Protein AF-A0A815IU18-F1 (afdb_monomer)

Solvent-accessible surface area (backbone atoms only — not comparable to full-atom values): 7932 Å² total; per-residue (Å²): 130,84,65,68,86,83,48,56,74,67,57,51,45,53,51,51,51,49,34,48,57,52,22,74,76,81,29,46,67,43,11,43,51,42,23,62,72,43,39,53,62,42,74,71,50,82,95,52,89,66,35,65,57,43,36,52,48,29,52,50,19,42,50,50,25,51,53,47,52,50,52,52,51,51,50,51,52,51,44,68,71,44,34,79,76,48,49,73,61,30,57,73,71,39,90,77,73,76,85,49,70,66,59,53,52,52,52,46,51,57,51,43,70,66,24,30,51,97,73,78,25,48,64,67,57,37,50,52,53,50,52,51,50,52,51,57,61,62,71,69,111

Structure (mmCIF, N/CA/C/O backbone):
data_AF-A0A815IU18-F1
#
_entry.id   AF-A0A815IU18-F1
#
loop_
_atom_site.group_PDB
_atom_site.id
_atom_site.type_symbol
_atom_site.label_atom_id
_atom_site.label_alt_id
_atom_site.label_comp_id
_atom_site.label_asym_id
_atom_site.label_entity_id
_atom_site.label_seq_id
_atom_site.pdbx_PDB_ins_code
_atom_site.Cartn_x
_atom_site.Cartn_y
_atom_site.Cartn_z
_atom_site.occupancy
_atom_site.B_iso_or_equiv
_atom_site.auth_seq_id
_atom_site.auth_comp_id
_atom_site.auth_asym_id
_atom_site.auth_atom_id
_atom_site.pdbx_PDB_model_num
ATOM 1 N N . MET A 1 1 ? 0.622 14.772 16.762 1.00 52.91 1 MET A N 1
ATOM 2 C CA . MET A 1 1 ? -0.658 14.025 16.793 1.00 52.91 1 MET A CA 1
ATOM 3 C C . MET A 1 1 ? -1.408 14.422 18.050 1.00 52.91 1 MET A C 1
ATOM 5 O O . MET A 1 1 ? -0.794 14.463 19.107 1.00 52.91 1 MET A O 1
ATOM 9 N N . VAL A 1 2 ? -2.689 14.774 17.939 1.00 65.19 2 VAL A N 1
ATOM 10 C CA . VAL A 1 2 ? -3.521 15.151 19.094 1.00 65.19 2 VAL A CA 1
ATOM 11 C C . VAL A 1 2 ? -3.590 13.973 20.071 1.00 65.19 2 VAL A C 1
ATOM 13 O O . V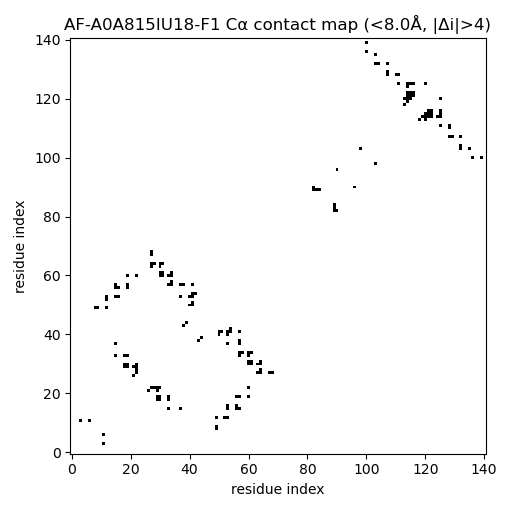AL A 1 2 ? -3.833 12.846 19.647 1.00 65.19 2 VAL A O 1
ATOM 16 N N . SER A 1 3 ? -3.359 14.208 21.365 1.00 75.56 3 SER A N 1
ATOM 17 C CA . SER A 1 3 ? -3.478 13.139 22.362 1.00 75.56 3 SER A CA 1
ATOM 18 C C . SER A 1 3 ? -4.949 12.757 22.532 1.00 75.56 3 SER A C 1
ATOM 20 O O . SER A 1 3 ? -5.769 13.598 22.906 1.00 75.56 3 SER A O 1
ATOM 22 N N . LEU A 1 4 ? -5.282 11.490 22.255 1.00 75.69 4 LEU A N 1
ATOM 23 C CA . LEU A 1 4 ? -6.626 10.947 22.474 1.00 75.69 4 LEU A CA 1
ATOM 24 C C . LEU A 1 4 ? -7.019 11.026 23.952 1.00 75.69 4 LEU A C 1
ATOM 26 O O . LEU A 1 4 ? -8.194 11.212 24.254 1.00 75.69 4 LEU A O 1
ATOM 30 N N . GLU A 1 5 ? -6.048 10.962 24.863 1.00 75.19 5 GLU A N 1
ATOM 31 C CA . GLU A 1 5 ? -6.260 10.992 26.314 1.00 75.19 5 GLU A CA 1
ATOM 32 C C . GLU A 1 5 ? -6.926 12.293 26.774 1.00 75.19 5 GLU A C 1
ATOM 34 O O . GLU A 1 5 ? -7.753 12.265 27.678 1.00 75.19 5 GLU A O 1
ATOM 39 N N . LYS A 1 6 ? -6.664 13.409 26.080 1.00 83.12 6 LYS A N 1
ATOM 40 C CA . LYS A 1 6 ? -7.251 14.724 26.390 1.00 83.12 6 LYS A CA 1
ATOM 41 C C . LYS A 1 6 ? -8.686 14.906 25.877 1.00 83.12 6 LYS A C 1
ATOM 43 O O . LYS A 1 6 ? -9.290 15.937 26.146 1.00 83.12 6 LYS A O 1
ATOM 48 N N . LYS A 1 7 ? -9.215 13.956 25.099 1.00 84.44 7 LYS A N 1
ATOM 49 C CA . LYS A 1 7 ? -10.547 14.043 24.477 1.00 84.44 7 LYS A CA 1
ATOM 50 C C . LYS A 1 7 ? -11.609 13.295 25.268 1.00 84.44 7 LYS A C 1
ATOM 52 O O . LYS A 1 7 ? -11.308 12.260 25.862 1.00 84.44 7 LYS A O 1
ATOM 57 N N . THR A 1 8 ? -12.851 13.769 25.204 1.00 87.75 8 THR A N 1
ATOM 58 C CA . THR A 1 8 ? -14.000 13.062 25.786 1.00 87.75 8 THR A CA 1
ATOM 59 C C . THR A 1 8 ? -14.254 11.730 25.054 1.00 87.75 8 THR A C 1
ATOM 61 O O . THR A 1 8 ? -13.887 11.588 23.879 1.00 87.75 8 THR A O 1
ATOM 64 N N . PRO A 1 9 ? -14.863 10.723 25.711 1.00 86.88 9 PRO A N 1
ATOM 65 C CA . PRO A 1 9 ? -15.198 9.443 25.076 1.00 86.88 9 PRO A CA 1
ATOM 66 C C . PRO A 1 9 ? -16.032 9.588 23.791 1.00 86.88 9 PRO A C 1
ATOM 68 O O . PRO A 1 9 ? -15.744 8.930 22.789 1.00 86.88 9 PRO A O 1
ATOM 71 N N . GLU A 1 10 ? -16.992 10.515 23.777 1.00 88.69 10 GLU A N 1
ATOM 72 C CA . GLU A 1 10 ? -17.836 10.812 22.613 1.00 88.69 10 GLU A CA 1
ATOM 73 C C . GLU A 1 10 ? -17.042 11.402 21.437 1.00 88.69 10 GLU A C 1
ATOM 75 O O . GLU A 1 10 ? -17.211 10.991 20.285 1.00 88.69 10 GLU A O 1
ATOM 80 N N . GLU A 1 11 ? -16.117 12.331 21.707 1.00 90.50 11 GLU A N 1
ATOM 81 C CA . GLU A 1 11 ? -15.246 12.888 20.670 1.00 90.50 11 GLU A CA 1
ATOM 82 C C . GLU A 1 11 ? -14.368 11.810 20.032 1.00 90.50 11 GLU A C 1
ATOM 84 O O . GLU A 1 11 ? -14.187 11.795 18.812 1.00 90.50 11 GLU A O 1
ATOM 89 N N . ARG A 1 12 ? -13.834 10.886 20.841 1.00 89.44 12 ARG A N 1
ATOM 90 C CA . ARG A 1 12 ? -13.027 9.756 20.353 1.00 89.44 12 ARG A CA 1
ATOM 91 C C . ARG A 1 12 ? -13.839 8.874 19.407 1.00 89.44 12 ARG A C 1
ATOM 93 O O . ARG A 1 12 ? -13.339 8.519 18.339 1.00 89.44 12 ARG A O 1
ATOM 100 N N . LEU A 1 13 ? -15.088 8.567 19.759 1.00 91.38 13 LEU A N 1
ATOM 101 C CA . LEU A 1 13 ? -16.001 7.802 18.910 1.00 91.38 13 LEU A CA 1
ATOM 102 C C . LEU A 1 13 ? -16.276 8.522 17.583 1.00 91.38 13 LEU A C 1
ATOM 104 O O . LEU A 1 13 ? -16.175 7.909 16.519 1.00 91.38 13 LEU A O 1
ATOM 108 N N . ASN A 1 14 ? -16.565 9.824 17.628 1.00 93.62 14 ASN A N 1
ATOM 109 C CA . ASN A 1 14 ? -16.812 10.624 16.429 1.00 93.62 14 ASN A CA 1
ATOM 110 C C . ASN A 1 14 ? -15.590 10.681 15.504 1.00 93.62 14 ASN A C 1
ATOM 112 O O . ASN A 1 14 ? -15.734 10.556 14.287 1.00 93.62 14 ASN A O 1
ATOM 116 N N . ILE A 1 15 ? -14.384 10.822 16.058 1.00 92.88 15 ILE A N 1
ATOM 117 C CA . ILE A 1 15 ? -13.141 10.781 15.278 1.00 92.88 15 ILE A CA 1
ATOM 118 C C . ILE A 1 15 ? -12.954 9.392 14.657 1.00 92.88 15 ILE A C 1
ATOM 120 O O . ILE A 1 15 ? -12.750 9.297 13.449 1.00 92.88 15 ILE A O 1
ATOM 124 N N . CYS A 1 16 ? -13.105 8.317 15.435 1.00 93.50 16 CYS A N 1
ATOM 125 C CA . CYS A 1 16 ? -12.978 6.949 14.928 1.00 93.50 16 CYS A CA 1
ATOM 126 C C . CYS A 1 16 ? -13.977 6.662 13.791 1.00 93.50 16 CYS A C 1
ATOM 128 O O . CYS A 1 16 ? -13.607 6.105 12.755 1.00 93.50 16 CYS A O 1
ATOM 130 N N . ARG A 1 17 ? -15.229 7.119 13.928 1.00 94.44 17 ARG A N 1
ATOM 131 C CA . ARG A 1 17 ? -16.258 7.011 12.884 1.00 94.44 17 ARG A CA 1
ATOM 132 C C . ARG A 1 17 ? -15.888 7.801 11.628 1.00 94.44 17 ARG A C 1
ATOM 134 O O . ARG A 1 17 ? -16.061 7.278 10.532 1.00 94.44 17 ARG A O 1
ATOM 141 N N . LYS A 1 18 ? -15.375 9.030 11.758 1.00 94.69 18 LYS A N 1
ATOM 142 C CA . LYS A 1 18 ? -14.939 9.847 10.608 1.00 94.69 18 LYS A CA 1
ATOM 143 C C . LYS A 1 18 ? -13.795 9.186 9.846 1.00 94.69 18 LYS A C 1
ATOM 145 O O . LYS A 1 18 ? -13.838 9.138 8.624 1.00 94.69 18 LYS A O 1
ATOM 150 N N . TYR A 1 19 ? -12.812 8.634 10.553 1.00 93.88 19 TYR A N 1
ATOM 151 C CA . TYR A 1 19 ? -11.689 7.927 9.932 1.00 93.88 19 TYR A CA 1
ATOM 152 C C . TYR A 1 19 ? -12.148 6.626 9.265 1.00 93.88 19 TYR A C 1
ATOM 154 O O . TYR A 1 19 ? -11.722 6.310 8.156 1.00 93.88 19 TYR A O 1
ATOM 162 N N . TYR A 1 20 ? -13.063 5.895 9.907 1.00 95.06 20 TYR A N 1
ATOM 163 C CA . TYR A 1 20 ? -13.694 4.724 9.306 1.00 95.06 20 TYR A CA 1
ATOM 164 C C . TYR A 1 20 ? -14.464 5.079 8.029 1.00 95.06 20 TYR A C 1
ATOM 166 O O . TYR A 1 20 ? -14.292 4.415 7.012 1.00 95.06 20 TYR A O 1
ATOM 174 N N . LEU A 1 21 ? -15.280 6.134 8.047 1.00 94.56 21 LEU A N 1
ATOM 175 C CA . LEU A 1 21 ? -16.042 6.546 6.871 1.00 94.56 21 LEU A CA 1
ATOM 176 C C . LEU A 1 21 ? -15.125 7.073 5.758 1.00 94.56 21 LEU A C 1
ATOM 178 O O . LEU A 1 21 ? -15.305 6.721 4.598 1.00 94.56 21 LEU A O 1
ATOM 182 N N . GLY A 1 22 ? -14.101 7.853 6.114 1.00 94.06 22 GLY A N 1
ATOM 183 C CA . GLY A 1 22 ? -13.133 8.391 5.161 1.00 94.06 22 GLY A CA 1
ATOM 184 C C . GLY A 1 22 ? -12.356 7.310 4.408 1.00 94.06 22 GLY A C 1
ATOM 185 O O . GLY A 1 22 ? -11.988 7.519 3.257 1.00 94.06 22 GLY A O 1
ATOM 186 N N . GLY A 1 23 ? -12.151 6.131 5.005 1.00 92.44 23 GLY A N 1
ATOM 187 C CA . GLY A 1 23 ? -11.458 5.032 4.328 1.00 92.44 23 GLY A CA 1
ATOM 188 C C . GLY A 1 23 ? -12.196 4.501 3.092 1.00 92.44 23 GLY A C 1
ATOM 189 O O . GLY A 1 23 ? -11.547 4.007 2.172 1.00 92.44 23 GLY A O 1
ATOM 190 N N . PHE A 1 24 ? -13.521 4.685 3.004 1.00 94.38 24 PHE A N 1
ATOM 191 C CA . PHE A 1 24 ? -14.299 4.318 1.813 1.00 94.38 24 PHE A CA 1
ATOM 192 C C . PHE A 1 24 ? -14.013 5.202 0.593 1.00 94.38 24 PHE A C 1
ATOM 194 O O . PHE A 1 24 ? -14.339 4.802 -0.520 1.00 94.38 24 PHE A O 1
ATOM 201 N N . ALA A 1 25 ? -13.343 6.345 0.756 1.00 95.25 25 ALA A N 1
ATOM 202 C CA . ALA A 1 25 ? -12.854 7.164 -0.353 1.00 95.25 25 ALA A CA 1
ATOM 203 C C . ALA A 1 25 ? -11.551 6.602 -0.969 1.00 95.25 25 ALA A C 1
ATOM 205 O O . ALA A 1 25 ? -10.672 7.365 -1.356 1.00 95.25 25 ALA A O 1
ATOM 206 N N . PHE A 1 26 ? -11.411 5.270 -1.027 1.00 92.25 26 PHE A N 1
ATOM 207 C CA . PHE A 1 26 ? -10.217 4.555 -1.505 1.00 92.25 26 PHE A CA 1
ATOM 208 C C . PHE A 1 26 ? -8.938 4.848 -0.704 1.00 92.25 26 PHE A C 1
ATOM 210 O O . PHE A 1 26 ? -7.834 4.866 -1.246 1.00 92.25 26 PHE A O 1
ATOM 217 N N . LEU A 1 27 ? -9.072 5.048 0.611 1.00 93.88 27 LEU A N 1
ATOM 218 C CA . LEU A 1 27 ? -7.964 5.388 1.508 1.00 93.88 27 LEU A CA 1
ATOM 219 C C . LEU A 1 27 ? -7.714 4.261 2.526 1.00 93.88 27 LEU A C 1
ATOM 221 O O . LEU A 1 27 ? -7.977 4.438 3.720 1.00 93.88 27 LEU A O 1
ATOM 225 N N . PRO A 1 28 ? -7.162 3.102 2.112 1.00 93.19 28 PRO A N 1
ATOM 226 C CA . PRO A 1 28 ? -6.903 1.989 3.030 1.00 93.19 28 PRO A CA 1
ATOM 227 C C . PRO A 1 28 ? -5.879 2.347 4.116 1.00 93.19 28 PRO A C 1
ATOM 229 O O . PRO A 1 28 ? -5.962 1.844 5.236 1.00 93.19 28 PRO A O 1
ATOM 232 N N . LEU A 1 29 ? -4.963 3.283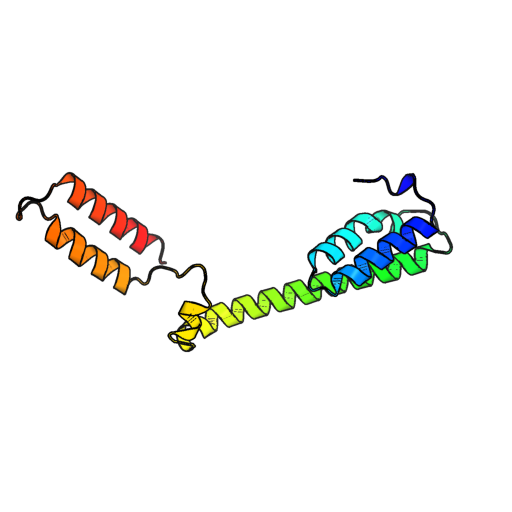 3.839 1.00 94.62 29 LEU A N 1
ATOM 233 C CA . LEU A 1 29 ? -4.028 3.801 4.840 1.00 94.62 29 LEU A CA 1
ATOM 234 C C . LEU A 1 29 ? -4.753 4.533 5.982 1.00 94.62 29 LEU A C 1
ATOM 236 O O . LEU A 1 29 ? -4.310 4.481 7.128 1.00 94.62 29 LEU A O 1
ATOM 240 N N . LEU A 1 30 ? -5.894 5.173 5.707 1.00 94.81 30 LEU A N 1
ATOM 241 C CA . LEU A 1 30 ? -6.677 5.845 6.742 1.00 94.81 30 LEU A CA 1
ATOM 242 C C . LEU A 1 30 ? -7.312 4.833 7.702 1.00 94.81 30 LEU A C 1
ATOM 244 O O . LEU A 1 30 ? -7.306 5.052 8.914 1.00 94.81 30 LEU A O 1
ATOM 248 N N . TRP A 1 31 ? -7.798 3.699 7.187 1.00 96.25 31 TRP A N 1
ATOM 249 C CA . TRP A 1 31 ? -8.255 2.592 8.027 1.00 96.25 31 TRP A CA 1
ATOM 250 C C . TRP A 1 31 ? -7.127 1.975 8.849 1.00 96.25 31 TRP A C 1
ATOM 252 O O . TRP A 1 31 ? -7.337 1.683 10.025 1.00 96.25 31 TRP A O 1
ATOM 262 N N . PHE A 1 32 ? -5.932 1.839 8.278 1.00 95.94 32 PHE A N 1
ATOM 263 C CA . PHE A 1 32 ? -4.762 1.363 9.009 1.00 95.94 32 PHE A CA 1
ATOM 264 C C . PHE A 1 32 ? -4.406 2.287 10.182 1.00 95.94 32 PHE A C 1
ATOM 266 O O . PHE A 1 32 ? -4.267 1.831 11.319 1.00 95.94 32 PHE A O 1
ATOM 273 N N . ILE A 1 33 ? -4.341 3.600 9.930 1.00 94.94 33 ILE A N 1
ATOM 274 C CA . ILE A 1 33 ? -4.097 4.611 10.967 1.00 94.94 33 ILE A CA 1
ATOM 275 C C . ILE A 1 33 ? -5.194 4.552 12.033 1.00 94.94 33 ILE A C 1
ATOM 277 O O . ILE A 1 33 ? -4.882 4.552 13.222 1.00 94.94 33 ILE A O 1
ATOM 281 N N . ASN A 1 34 ? -6.464 4.454 11.627 1.00 94.50 34 ASN A N 1
ATOM 282 C CA . ASN A 1 34 ? -7.587 4.321 12.554 1.00 94.50 34 ASN A CA 1
ATOM 283 C C . ASN A 1 34 ? -7.424 3.093 13.461 1.00 94.50 34 ASN A C 1
ATOM 285 O O . ASN A 1 34 ? -7.583 3.193 14.677 1.00 94.50 34 ASN A O 1
ATOM 289 N N . ALA A 1 35 ? -7.062 1.947 12.880 1.00 94.19 35 ALA A N 1
ATOM 290 C CA . ALA A 1 35 ? -6.903 0.701 13.611 1.00 94.19 35 ALA A CA 1
ATOM 291 C C . ALA A 1 35 ? -5.772 0.783 14.646 1.00 94.19 35 ALA A C 1
ATOM 293 O O . ALA A 1 35 ? -5.989 0.413 15.796 1.00 94.19 35 ALA A O 1
ATOM 294 N N . ILE A 1 36 ? -4.601 1.317 14.276 1.00 94.31 36 ILE A N 1
ATOM 295 C CA . ILE A 1 36 ? -3.454 1.457 15.189 1.00 94.31 36 ILE A CA 1
ATOM 296 C C . ILE A 1 36 ? -3.725 2.500 16.271 1.00 94.31 36 ILE A C 1
ATOM 298 O O . ILE A 1 36 ? -3.480 2.252 17.454 1.00 94.31 36 ILE A O 1
ATOM 302 N N . TRP A 1 37 ? -4.230 3.671 15.882 1.00 91.62 37 TRP A N 1
ATOM 303 C CA . TRP A 1 37 ? -4.361 4.806 16.790 1.00 91.62 37 TRP A CA 1
ATOM 304 C C . TRP A 1 37 ? -5.400 4.549 17.885 1.00 91.62 37 TRP A C 1
ATOM 306 O O . TRP A 1 37 ? -5.155 4.852 19.053 1.00 91.62 37 TRP A O 1
ATOM 316 N N . PHE A 1 38 ? -6.516 3.900 17.539 1.00 92.94 38 PHE A N 1
ATOM 317 C CA . PHE A 1 38 ? -7.554 3.523 18.497 1.00 92.94 38 PHE A CA 1
ATOM 318 C C . PHE A 1 38 ? -7.362 2.120 19.097 1.00 92.94 38 PHE A C 1
ATOM 320 O O . PHE A 1 38 ? -8.151 1.738 19.958 1.00 92.94 38 PHE A O 1
ATOM 327 N N . TYR A 1 39 ? -6.312 1.365 18.737 1.00 93.00 39 TYR A N 1
ATOM 328 C CA . TYR A 1 39 ? -6.071 0.006 19.253 1.00 93.00 39 TYR A CA 1
ATOM 329 C C . TYR A 1 39 ? -5.999 -0.037 20.782 1.00 93.00 39 TYR A C 1
ATOM 331 O O . TYR A 1 39 ? -6.693 -0.819 21.433 1.00 93.00 39 TYR A O 1
ATOM 339 N N . LYS A 1 40 ? -5.184 0.844 21.380 1.00 89.56 40 LYS A N 1
ATOM 340 C CA . LYS A 1 40 ? -5.059 0.925 22.844 1.00 89.56 40 LYS A CA 1
ATOM 341 C C . LYS A 1 40 ? -6.401 1.283 23.487 1.00 89.56 40 LYS A C 1
ATOM 343 O O . LYS A 1 40 ? -6.798 0.650 24.458 1.00 89.56 40 LYS A O 1
ATOM 348 N N . GLN A 1 41 ? -7.119 2.240 22.906 1.00 85.56 41 GLN A N 1
ATOM 349 C CA . GLN A 1 41 ? -8.409 2.716 23.409 1.00 85.56 41 GLN A CA 1
ATOM 350 C C . GLN A 1 41 ? -9.513 1.649 23.308 1.00 85.56 41 GLN A C 1
ATOM 352 O O . GLN A 1 41 ? -10.405 1.577 24.155 1.00 85.56 41 GLN A O 1
ATOM 357 N N . ALA A 1 42 ? -9.435 0.811 22.277 1.00 88.25 42 ALA A N 1
ATOM 358 C CA . ALA A 1 42 ? -10.339 -0.296 22.048 1.00 88.25 42 ALA A CA 1
ATOM 359 C C . ALA A 1 42 ? -10.065 -1.452 23.021 1.00 88.25 42 ALA A C 1
ATOM 361 O O . ALA A 1 42 ? -11.016 -1.944 23.611 1.00 88.25 42 ALA A O 1
ATOM 362 N N . PHE A 1 43 ? -8.811 -1.869 23.233 1.00 90.56 43 PHE A N 1
ATOM 363 C CA . PHE A 1 43 ? -8.512 -3.139 23.919 1.00 90.56 43 PHE A CA 1
ATOM 364 C C . PHE A 1 43 ? -7.810 -3.030 25.279 1.00 90.56 43 PHE A C 1
ATOM 366 O O . PHE A 1 43 ? -7.871 -3.986 26.042 1.00 90.56 43 PHE A O 1
ATOM 373 N N . LYS A 1 44 ? -7.133 -1.915 25.588 1.00 88.31 44 LYS A N 1
ATOM 374 C CA . LYS A 1 44 ? -6.304 -1.777 26.805 1.00 88.31 44 LYS A CA 1
ATOM 375 C C . LYS A 1 44 ? -6.907 -0.889 27.894 1.00 88.31 44 LYS A C 1
ATOM 377 O O . LYS A 1 44 ? -6.498 -1.005 29.040 1.00 88.31 44 LYS A O 1
ATOM 382 N N . VAL A 1 45 ? -7.820 0.015 27.542 1.00 86.88 45 VAL A N 1
ATOM 383 C CA . VAL A 1 45 ? -8.467 0.932 28.498 1.00 86.88 45 VAL A CA 1
ATOM 384 C C . VAL A 1 45 ? -9.644 0.238 29.191 1.00 86.88 45 VAL A C 1
ATOM 386 O O . VAL A 1 45 ? -10.286 -0.625 28.583 1.00 86.88 45 VAL A O 1
ATOM 389 N N . GLU A 1 46 ? -9.922 0.633 30.437 1.00 83.75 46 GLU A N 1
ATOM 390 C CA . GLU A 1 46 ? -11.062 0.163 31.234 1.00 83.75 46 GLU A CA 1
ATOM 391 C C . GLU A 1 46 ? -12.403 0.268 30.480 1.00 83.75 46 GLU A C 1
ATOM 393 O O . GLU A 1 46 ? -12.539 1.117 29.593 1.00 83.75 46 GLU A O 1
ATOM 398 N N . PRO A 1 47 ? -13.396 -0.585 30.792 1.00 84.44 47 PRO A N 1
ATOM 399 C CA . PRO A 1 47 ? -14.668 -0.599 30.079 1.00 84.44 47 PRO A CA 1
ATOM 400 C C . PRO A 1 47 ? -15.488 0.682 30.275 1.00 84.44 47 PRO A C 1
ATOM 402 O O . PRO A 1 47 ? -15.791 1.069 31.397 1.00 84.44 47 PRO A O 1
ATOM 405 N N . TYR A 1 48 ? -15.909 1.300 29.169 1.00 86.31 48 TYR A N 1
ATOM 406 C CA . TYR A 1 48 ? -16.848 2.430 29.133 1.00 86.31 48 TYR A CA 1
ATOM 407 C C . TYR A 1 48 ? -17.894 2.201 28.022 1.00 86.31 48 TYR A C 1
ATOM 409 O O . TYR A 1 48 ? -17.615 1.454 27.074 1.00 86.31 48 TYR A O 1
ATOM 417 N N . PRO A 1 49 ? -19.099 2.795 28.107 1.00 86.81 49 PRO A N 1
ATOM 418 C CA . PRO A 1 49 ? -20.225 2.454 27.229 1.00 86.81 49 PRO A CA 1
ATOM 419 C C . PRO A 1 49 ? -19.925 2.583 25.723 1.00 86.81 49 PRO A C 1
ATOM 421 O O . PRO A 1 49 ? -20.323 1.722 24.933 1.00 86.81 49 PRO A O 1
ATOM 424 N N . GLU A 1 50 ? -19.158 3.590 25.297 1.00 87.31 50 GLU A N 1
ATOM 425 C CA . GLU A 1 50 ? -18.816 3.815 23.884 1.00 87.31 50 GLU A CA 1
ATOM 426 C C . GLU A 1 50 ? -17.714 2.871 23.355 1.00 87.31 50 GLU A C 1
ATOM 428 O O . GLU A 1 50 ? -17.522 2.751 22.137 1.00 87.31 50 GLU A O 1
ATOM 433 N N . GLN A 1 51 ? -16.999 2.156 24.233 1.00 89.19 51 GLN A N 1
ATOM 434 C CA . GLN A 1 51 ? -15.850 1.320 23.866 1.00 89.19 51 GLN A CA 1
ATOM 435 C C . GLN A 1 51 ? -16.235 0.203 22.890 1.00 89.19 51 GLN A C 1
ATOM 437 O O . GLN A 1 51 ? -15.493 -0.091 21.949 1.00 89.19 51 GLN A O 1
ATOM 442 N N . THR A 1 52 ? -17.418 -0.393 23.059 1.00 88.94 52 THR A N 1
ATOM 443 C CA . THR A 1 52 ? -17.921 -1.455 22.173 1.00 88.94 52 THR A CA 1
ATOM 444 C C . THR A 1 52 ? -18.104 -0.961 20.739 1.00 88.94 52 THR A C 1
ATOM 446 O O . THR A 1 52 ? -17.851 -1.703 19.786 1.00 88.94 52 THR A O 1
ATOM 449 N N . GLN A 1 53 ? -18.503 0.301 20.555 1.00 92.00 53 GLN A N 1
ATOM 450 C CA . GLN A 1 53 ? -18.631 0.887 19.221 1.00 92.00 53 GLN A CA 1
ATOM 451 C C . GLN A 1 53 ? -17.256 1.147 18.598 1.00 92.00 53 GLN A C 1
ATOM 453 O O . GLN A 1 53 ? -17.032 0.775 17.446 1.00 92.00 53 GLN A O 1
ATOM 458 N N . ILE A 1 54 ? -16.311 1.698 19.369 1.00 91.81 54 ILE A N 1
ATOM 459 C CA . ILE A 1 54 ? -14.931 1.932 18.910 1.00 91.81 54 ILE A CA 1
ATOM 460 C C . ILE A 1 54 ? -14.266 0.610 18.506 1.00 91.81 54 ILE A C 1
ATOM 462 O O . ILE A 1 54 ? -13.693 0.527 17.422 1.00 91.81 54 ILE A O 1
ATOM 466 N N . ARG A 1 55 ? -14.418 -0.458 19.303 1.00 92.44 55 ARG A N 1
ATOM 467 C CA . ARG A 1 55 ? -13.924 -1.808 18.966 1.00 92.44 55 ARG A CA 1
ATOM 468 C C . ARG A 1 55 ? -14.444 -2.286 17.610 1.00 92.44 55 ARG A C 1
ATOM 470 O O . ARG A 1 55 ? -13.658 -2.748 16.787 1.00 92.44 55 ARG A O 1
ATOM 477 N N . LYS A 1 56 ? -15.749 -2.138 17.349 1.00 94.88 56 LYS A N 1
ATOM 478 C CA . LYS A 1 56 ? -16.353 -2.523 16.061 1.00 94.88 56 LYS A CA 1
ATOM 479 C C . LYS A 1 56 ? -15.736 -1.750 14.895 1.00 94.88 56 LYS A C 1
ATOM 481 O O . LYS A 1 56 ? -15.405 -2.365 13.885 1.00 94.88 56 LYS A O 1
ATOM 486 N N . TYR A 1 57 ? -15.560 -0.434 15.024 1.00 95.12 57 TYR A N 1
ATOM 487 C CA . TYR A 1 57 ? -14.942 0.380 13.972 1.00 95.12 57 TYR A CA 1
ATOM 488 C C . TYR A 1 57 ? -13.467 0.029 13.753 1.00 95.12 57 TYR A C 1
ATOM 490 O O . TYR A 1 57 ? -13.055 -0.121 12.608 1.00 95.12 57 TYR A O 1
ATOM 498 N N . VAL A 1 58 ? -12.699 -0.189 14.823 1.00 95.31 58 VAL A N 1
ATOM 499 C CA . VAL A 1 58 ? -11.285 -0.595 14.754 1.00 95.31 58 VAL A CA 1
ATOM 500 C C . VAL A 1 58 ? -11.122 -1.938 14.043 1.00 95.31 58 VAL A C 1
ATOM 502 O O . VAL A 1 58 ? -10.328 -2.038 13.110 1.00 95.31 58 VAL A O 1
ATOM 505 N N . ILE A 1 59 ? -11.908 -2.952 14.418 1.00 95.19 59 ILE A N 1
ATOM 506 C CA . ILE A 1 59 ? -11.851 -4.281 13.791 1.00 95.19 59 ILE A CA 1
ATOM 507 C C . ILE A 1 59 ? -12.263 -4.199 12.317 1.00 95.19 59 ILE A C 1
ATOM 509 O O . ILE A 1 59 ? -11.572 -4.731 11.452 1.00 95.19 59 ILE A O 1
ATOM 513 N N . ARG A 1 60 ? -13.354 -3.489 12.003 1.00 96.12 60 ARG A N 1
ATOM 514 C CA . ARG A 1 60 ? -13.807 -3.311 10.613 1.00 96.12 60 ARG A CA 1
ATOM 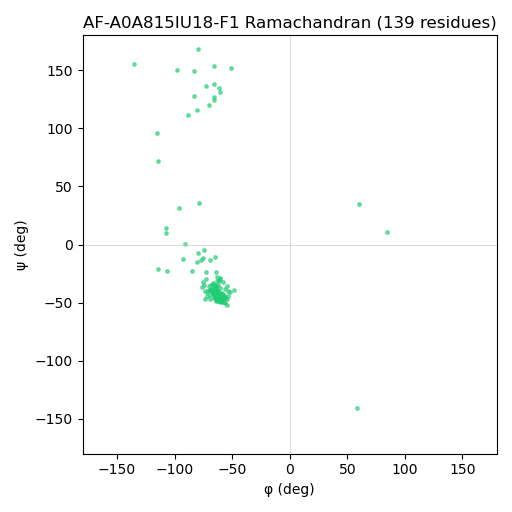515 C C . ARG A 1 60 ? -12.786 -2.548 9.767 1.00 96.12 60 ARG A C 1
ATOM 517 O O . ARG A 1 60 ? -12.579 -2.918 8.618 1.00 96.12 60 ARG A O 1
ATOM 524 N N . SER A 1 61 ? -12.127 -1.530 10.322 1.00 96.12 61 SER A N 1
ATOM 525 C CA . SER A 1 61 ? -11.014 -0.835 9.665 1.00 96.12 61 SER A CA 1
ATOM 526 C C . SER A 1 61 ? -9.822 -1.764 9.419 1.00 96.12 61 SER A C 1
ATOM 528 O O . SER A 1 61 ? -9.266 -1.752 8.323 1.00 96.12 61 SER A O 1
ATOM 530 N N . ALA A 1 62 ? -9.446 -2.600 10.389 1.00 96.31 62 ALA A N 1
ATOM 531 C CA . ALA A 1 62 ? -8.356 -3.561 10.220 1.00 96.31 62 ALA A CA 1
ATOM 532 C C . ALA A 1 62 ? -8.659 -4.575 9.101 1.00 96.31 62 ALA A C 1
ATOM 534 O O . ALA A 1 62 ? -7.831 -4.777 8.214 1.00 96.31 62 ALA A O 1
ATOM 535 N N . ILE A 1 63 ? -9.874 -5.136 9.086 1.00 97.12 63 ILE A N 1
ATOM 536 C CA . ILE A 1 63 ? -10.336 -6.042 8.023 1.00 97.12 63 ILE A CA 1
ATOM 537 C C . ILE A 1 63 ? -10.340 -5.326 6.670 1.00 97.12 63 ILE A C 1
ATOM 539 O O . ILE A 1 63 ? -9.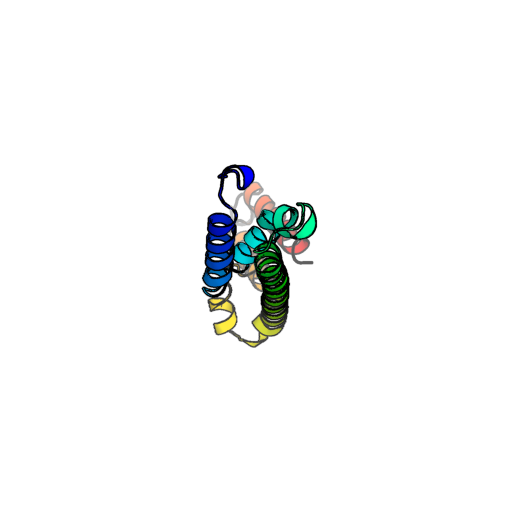793 -5.849 5.705 1.00 97.12 63 ILE A O 1
ATOM 543 N N . GLY A 1 64 ? -10.906 -4.117 6.600 1.00 95.38 64 GLY A N 1
ATOM 544 C CA . GLY A 1 64 ? -10.934 -3.322 5.373 1.00 95.38 64 GLY A CA 1
ATOM 545 C C . GLY A 1 64 ? -9.533 -3.064 4.820 1.00 95.38 64 GLY A C 1
ATOM 546 O O . GLY A 1 64 ? -9.297 -3.250 3.631 1.00 95.38 64 GLY A O 1
ATOM 547 N N . THR A 1 65 ? -8.579 -2.728 5.691 1.00 96.31 65 THR A N 1
ATOM 548 C CA . THR A 1 65 ? -7.169 -2.545 5.313 1.00 96.31 65 THR A CA 1
ATOM 549 C C . THR A 1 65 ? -6.594 -3.821 4.706 1.00 96.31 65 THR A C 1
ATOM 551 O O . THR A 1 65 ? -5.998 -3.777 3.634 1.00 96.31 65 THR A O 1
ATOM 554 N N . PHE A 1 66 ? -6.796 -4.963 5.366 1.00 96.88 66 PHE A N 1
ATOM 555 C CA . PHE A 1 66 ? -6.281 -6.248 4.903 1.00 96.88 66 PHE A CA 1
ATOM 556 C C . PHE A 1 66 ? -6.876 -6.655 3.550 1.00 96.88 66 PHE A C 1
ATOM 558 O O . PHE A 1 66 ? -6.138 -7.011 2.635 1.00 96.88 66 PHE A O 1
ATOM 565 N N . VAL A 1 67 ? -8.196 -6.523 3.386 1.00 96.75 67 VAL A N 1
ATOM 566 C CA . VAL A 1 67 ? -8.889 -6.792 2.117 1.00 96.75 67 VAL A CA 1
ATOM 567 C C . VAL A 1 67 ? -8.337 -5.912 0.996 1.00 96.75 67 VAL A C 1
ATOM 569 O O . VAL A 1 67 ? -8.049 -6.414 -0.087 1.00 96.75 67 VAL A O 1
ATOM 572 N N . TRP A 1 68 ? -8.119 -4.621 1.249 1.00 95.94 68 TRP A N 1
ATOM 573 C CA . TRP A 1 68 ? -7.553 -3.723 0.241 1.00 95.94 68 TRP A CA 1
ATOM 574 C C . TRP A 1 68 ? -6.104 -4.034 -0.115 1.00 95.94 68 TRP A C 1
ATOM 576 O O . TRP A 1 68 ? -5.751 -3.962 -1.290 1.00 95.94 68 TRP A O 1
ATOM 586 N N . ILE A 1 69 ? -5.277 -4.418 0.860 1.00 95.88 69 ILE A N 1
ATOM 587 C CA . ILE A 1 69 ? -3.911 -4.884 0.593 1.00 95.88 69 ILE A CA 1
ATOM 588 C C . ILE A 1 69 ? -3.947 -6.114 -0.314 1.00 95.88 69 ILE A C 1
ATOM 590 O O . ILE A 1 69 ? -3.208 -6.158 -1.293 1.00 95.88 69 ILE A O 1
ATOM 594 N N . LEU A 1 70 ? -4.830 -7.079 -0.040 1.00 97.06 70 LEU A N 1
ATOM 595 C CA . LEU A 1 70 ? -4.983 -8.264 -0.884 1.00 97.06 70 LEU A CA 1
ATOM 596 C C . LEU A 1 70 ? -5.453 -7.909 -2.298 1.00 97.06 70 LEU A C 1
ATOM 598 O O . LEU A 1 70 ? -4.882 -8.413 -3.258 1.00 97.06 70 LEU A O 1
ATOM 602 N N . ILE A 1 71 ? -6.436 -7.015 -2.443 1.00 96.44 71 ILE A N 1
ATOM 603 C CA . ILE A 1 71 ? -6.911 -6.550 -3.756 1.00 96.44 71 ILE A CA 1
ATOM 604 C C . ILE A 1 71 ? -5.765 -5.915 -4.549 1.00 96.44 71 ILE A C 1
ATOM 606 O O . ILE A 1 71 ? -5.540 -6.280 -5.702 1.00 96.44 71 ILE A O 1
ATOM 610 N N . ILE A 1 72 ? -5.009 -5.001 -3.932 1.00 95.50 72 ILE A N 1
ATOM 611 C CA . ILE A 1 72 ? -3.874 -4.334 -4.579 1.00 95.50 72 ILE A CA 1
ATOM 612 C C . ILE A 1 72 ? -2.784 -5.349 -4.929 1.00 95.50 72 ILE A C 1
ATOM 614 O O . ILE A 1 72 ? -2.225 -5.290 -6.022 1.00 95.50 72 ILE A O 1
ATOM 618 N N . LEU A 1 73 ? -2.481 -6.293 -4.041 1.00 95.62 73 LEU A N 1
ATOM 619 C CA . LEU A 1 73 ? -1.466 -7.318 -4.270 1.00 95.62 73 LEU A CA 1
ATOM 620 C C . LEU A 1 73 ? -1.850 -8.243 -5.432 1.00 95.62 73 LEU A C 1
ATOM 622 O O . LEU A 1 73 ? -1.046 -8.455 -6.337 1.00 95.62 73 LEU A O 1
ATOM 626 N N . VAL A 1 74 ? -3.091 -8.732 -5.451 1.00 96.94 74 VAL A N 1
ATOM 627 C CA . VAL A 1 74 ? -3.623 -9.558 -6.543 1.00 96.94 74 VAL A CA 1
ATOM 628 C C . VAL A 1 74 ? -3.611 -8.782 -7.855 1.00 96.94 74 VAL A C 1
ATOM 630 O O . VAL A 1 74 ? -3.133 -9.304 -8.860 1.00 96.94 74 VAL A O 1
ATOM 633 N N . TRP A 1 75 ? -4.069 -7.527 -7.850 1.00 94.44 75 TRP A N 1
ATOM 634 C CA . TRP A 1 75 ? -4.019 -6.666 -9.029 1.00 94.44 75 TRP A CA 1
ATOM 635 C C . TRP A 1 75 ? -2.590 -6.487 -9.547 1.00 94.44 75 TRP A C 1
ATOM 637 O O . TRP A 1 75 ? -2.364 -6.630 -10.743 1.00 94.44 75 TRP A O 1
ATOM 647 N N . ASN A 1 76 ? -1.611 -6.243 -8.669 1.00 93.06 76 ASN A N 1
ATOM 648 C CA . ASN A 1 76 ? -0.208 -6.107 -9.064 1.00 93.06 76 ASN A CA 1
ATOM 649 C C . ASN A 1 76 ? 0.335 -7.391 -9.701 1.00 93.06 76 ASN A C 1
ATOM 651 O O . ASN A 1 76 ? 0.970 -7.323 -10.750 1.00 93.06 76 ASN A O 1
ATOM 655 N N . ILE A 1 77 ? 0.066 -8.559 -9.111 1.00 93.19 77 ILE A N 1
ATOM 656 C CA . ILE A 1 77 ? 0.500 -9.850 -9.670 1.00 93.19 77 ILE A CA 1
ATOM 657 C C . ILE A 1 77 ? -0.139 -10.071 -11.043 1.00 93.19 77 ILE A C 1
ATOM 659 O O . ILE A 1 77 ? 0.559 -10.366 -12.012 1.00 93.19 77 ILE A O 1
ATOM 663 N N . MET A 1 78 ? -1.454 -9.874 -11.144 1.00 92.12 78 MET A N 1
ATOM 664 C CA . MET A 1 78 ? -2.185 -9.997 -12.403 1.00 92.12 78 MET A CA 1
ATOM 665 C C . MET A 1 78 ? -1.637 -9.036 -13.457 1.00 92.12 78 MET A C 1
ATOM 667 O O . MET A 1 78 ? -1.343 -9.458 -14.572 1.00 92.12 78 MET A O 1
ATOM 671 N N . PHE A 1 79 ? -1.429 -7.769 -13.105 1.00 91.00 79 PHE A N 1
ATOM 672 C CA . PHE A 1 79 ? -0.871 -6.776 -14.012 1.00 91.00 79 PHE A CA 1
ATOM 673 C C . PHE A 1 79 ? 0.516 -7.196 -14.506 1.00 91.00 79 PHE A C 1
ATOM 675 O O . PHE A 1 79 ? 0.744 -7.219 -15.709 1.00 91.00 79 PHE A O 1
ATOM 682 N N . GLN A 1 80 ? 1.418 -7.632 -13.624 1.00 86.56 80 GLN A N 1
ATOM 683 C CA . GLN A 1 80 ? 2.760 -8.070 -14.025 1.00 86.56 80 GLN A CA 1
ATOM 684 C C . GLN A 1 80 ? 2.746 -9.315 -14.928 1.00 86.56 80 GLN A C 1
ATOM 686 O O . GLN A 1 80 ? 3.538 -9.394 -15.868 1.00 86.56 80 GLN A O 1
ATOM 691 N N . VAL A 1 81 ? 1.834 -10.265 -14.691 1.00 87.19 81 VAL A N 1
ATOM 692 C CA . VAL A 1 81 ? 1.699 -11.488 -15.504 1.00 87.19 81 VAL A CA 1
ATOM 693 C C . VAL A 1 81 ? 1.073 -11.199 -16.869 1.00 87.19 81 VAL A C 1
ATOM 695 O O . VAL A 1 81 ? 1.491 -11.762 -17.882 1.00 87.19 81 VAL A O 1
ATOM 698 N N . PHE A 1 82 ? 0.066 -10.328 -16.918 1.00 87.06 82 PHE A N 1
ATOM 699 C CA . PHE A 1 82 ? -0.685 -10.047 -18.139 1.00 87.06 82 PHE A CA 1
ATOM 700 C C . PHE A 1 82 ? -0.142 -8.858 -18.940 1.00 87.06 82 PHE A C 1
ATOM 702 O O . PHE A 1 82 ? -0.495 -8.749 -20.116 1.00 87.06 82 PHE A O 1
ATOM 709 N N . ARG A 1 83 ? 0.758 -8.020 -18.393 1.00 83.81 83 ARG A N 1
ATOM 710 C CA . ARG A 1 83 ? 1.273 -6.818 -19.087 1.00 83.81 83 ARG A CA 1
ATOM 711 C C . ARG A 1 83 ? 1.807 -7.124 -20.482 1.00 83.81 83 ARG A C 1
ATOM 713 O O . ARG A 1 83 ? 1.549 -6.377 -21.415 1.00 83.81 83 ARG A O 1
ATOM 720 N N . THR A 1 84 ? 2.523 -8.240 -20.643 1.00 76.81 84 THR A N 1
ATOM 721 C CA . THR A 1 84 ? 3.163 -8.614 -21.915 1.00 76.81 84 THR A CA 1
ATOM 722 C C . THR A 1 84 ? 2.148 -9.084 -22.951 1.00 76.81 84 THR A C 1
ATOM 724 O O . THR A 1 84 ? 2.405 -8.985 -24.146 1.00 76.81 84 THR A O 1
ATOM 727 N N . LYS A 1 85 ? 0.978 -9.555 -22.504 1.00 85.38 85 LYS A N 1
ATOM 728 C CA . LYS A 1 85 ? -0.136 -9.978 -23.360 1.00 85.38 85 LYS A CA 1
ATOM 729 C C . LYS A 1 85 ? -1.033 -8.811 -23.776 1.00 85.38 85 LYS A C 1
ATOM 731 O O . LYS A 1 85 ? -1.711 -8.913 -24.790 1.00 85.38 85 LYS A O 1
ATOM 736 N N . MET A 1 86 ? -1.032 -7.709 -23.023 1.00 80.31 86 MET A N 1
ATOM 737 C CA . MET A 1 86 ? -1.839 -6.511 -23.303 1.00 80.31 86 MET A CA 1
ATOM 738 C C . MET A 1 86 ? -1.304 -5.657 -24.468 1.00 80.31 86 MET A C 1
ATOM 740 O O . MET A 1 86 ? -1.953 -4.687 -24.862 1.00 80.31 86 MET A O 1
ATOM 744 N N . GLY A 1 87 ? -0.142 -6.003 -25.034 1.00 83.00 87 GLY A N 1
ATOM 745 C CA . GLY A 1 87 ? 0.443 -5.282 -26.165 1.00 83.00 87 GLY A CA 1
ATOM 746 C C . GLY A 1 87 ? 0.692 -3.798 -25.839 1.00 83.00 87 GLY A C 1
ATOM 747 O O . GLY A 1 87 ? 1.063 -3.486 -24.706 1.00 83.00 87 GLY A O 1
ATOM 748 N N . PRO A 1 88 ? 0.451 -2.866 -26.783 1.00 82.75 88 PRO A N 1
ATOM 749 C CA . PRO A 1 88 ? 0.705 -1.436 -26.575 1.00 82.75 88 PRO A CA 1
ATOM 750 C C . PRO A 1 88 ? -0.044 -0.833 -25.378 1.00 82.75 88 PRO A C 1
ATOM 752 O O . PRO A 1 88 ? 0.473 0.053 -24.707 1.00 82.75 88 PRO A O 1
ATOM 755 N N . ALA A 1 89 ? -1.246 -1.331 -25.066 1.00 82.81 89 ALA A N 1
ATOM 756 C CA . ALA A 1 89 ? -2.031 -0.854 -23.927 1.00 82.81 89 ALA A CA 1
ATOM 757 C C . ALA A 1 89 ? -1.346 -1.140 -22.579 1.00 82.81 89 ALA A C 1
ATOM 759 O O . ALA A 1 89 ? -1.418 -0.320 -21.665 1.00 82.81 89 ALA A O 1
ATOM 760 N N . GLY A 1 90 ? -0.646 -2.276 -22.470 1.00 82.56 90 GLY A N 1
ATOM 761 C CA . GLY A 1 90 ? 0.146 -2.613 -21.287 1.00 82.56 90 GLY A CA 1
ATOM 762 C C . GLY A 1 90 ? 1.321 -1.655 -21.091 1.00 82.56 90 GLY A C 1
ATOM 763 O O . GLY A 1 90 ? 1.612 -1.264 -19.961 1.00 82.56 90 GLY A O 1
ATOM 764 N N . ASP A 1 91 ? 1.944 -1.223 -22.188 1.00 81.69 91 ASP A N 1
ATOM 765 C CA . ASP A 1 91 ? 3.045 -0.260 -22.155 1.00 81.69 91 ASP A CA 1
ATOM 766 C C . ASP A 1 91 ? 2.560 1.142 -21.752 1.00 81.69 91 ASP A C 1
ATOM 768 O O . ASP A 1 91 ? 3.215 1.788 -20.940 1.00 81.69 91 ASP A O 1
ATOM 772 N N . TYR A 1 92 ? 1.386 1.589 -22.223 1.00 86.00 92 TYR A N 1
ATOM 773 C CA . TYR A 1 92 ? 0.799 2.874 -21.803 1.00 86.00 92 TYR A CA 1
ATOM 774 C C . TYR A 1 92 ? 0.384 2.903 -20.328 1.00 86.00 92 TYR A C 1
ATOM 776 O O . TYR A 1 92 ? 0.463 3.948 -19.685 1.00 86.00 92 TYR A O 1
ATOM 784 N N . LEU A 1 93 ? -0.068 1.769 -19.785 1.00 85.56 93 LEU A N 1
ATOM 785 C CA . LEU A 1 93 ? -0.476 1.659 -18.382 1.00 85.56 93 LEU A CA 1
ATOM 786 C C . LEU A 1 93 ? 0.723 1.489 -17.431 1.00 85.56 93 LEU A C 1
ATOM 788 O O . LEU A 1 93 ? 0.596 1.662 -16.219 1.00 85.56 93 LEU A O 1
ATOM 792 N N . THR A 1 94 ? 1.898 1.155 -17.967 1.00 85.50 94 THR A N 1
ATOM 793 C CA . THR A 1 94 ? 3.116 0.951 -17.186 1.00 85.50 94 THR A CA 1
ATOM 794 C C . THR A 1 94 ? 3.864 2.273 -17.025 1.00 85.50 94 THR A C 1
ATOM 796 O O . THR A 1 94 ? 4.459 2.784 -17.966 1.00 85.50 94 THR A O 1
ATOM 799 N N . PHE A 1 95 ? 3.905 2.806 -15.804 1.00 84.19 95 PHE A N 1
ATOM 800 C CA . PHE A 1 95 ? 4.666 4.029 -15.521 1.00 84.19 95 PHE A CA 1
ATOM 801 C C . PHE A 1 95 ? 6.188 3.819 -15.610 1.00 84.19 95 PHE A C 1
ATOM 803 O O . PHE A 1 95 ? 6.913 4.665 -16.125 1.00 84.19 95 PHE A O 1
ATOM 810 N N . VAL A 1 96 ? 6.677 2.669 -15.132 1.00 82.81 96 VAL A N 1
ATOM 811 C CA . VAL A 1 96 ? 8.099 2.299 -15.178 1.00 82.81 96 VAL A CA 1
ATOM 812 C C . VAL A 1 96 ? 8.261 1.081 -16.071 1.00 82.81 96 VAL A C 1
ATOM 814 O O . VAL A 1 96 ? 8.052 -0.052 -15.638 1.00 82.81 96 VAL A O 1
ATOM 817 N N . VAL A 1 97 ? 8.602 1.312 -17.337 1.00 79.69 97 VAL A N 1
ATOM 818 C CA . VAL A 1 97 ? 8.822 0.229 -18.301 1.00 79.69 97 VAL A CA 1
ATOM 819 C C . VAL A 1 97 ? 10.230 -0.339 -18.096 1.00 79.69 97 VAL A C 1
ATOM 821 O O . VAL A 1 97 ? 11.206 0.380 -18.326 1.00 79.69 97 VAL A O 1
ATOM 824 N N . PRO A 1 98 ? 10.381 -1.615 -17.693 1.00 74.06 98 PRO A N 1
ATOM 825 C CA . PRO A 1 98 ? 11.700 -2.216 -17.575 1.00 74.06 98 PRO A CA 1
ATOM 826 C C . PRO A 1 98 ? 12.348 -2.336 -18.966 1.00 74.06 98 PRO A C 1
ATOM 828 O O . PRO A 1 98 ? 11.674 -2.715 -19.934 1.00 74.06 98 PRO A O 1
ATOM 831 N N . PRO A 1 99 ? 13.649 -2.029 -19.101 1.00 72.06 99 PRO A N 1
ATOM 832 C CA . PRO A 1 99 ? 14.324 -2.089 -20.387 1.00 72.06 99 PRO A CA 1
ATOM 833 C C . PRO A 1 99 ? 14.380 -3.540 -20.886 1.00 72.06 99 PRO A C 1
ATOM 835 O O . PRO A 1 99 ? 14.870 -4.444 -20.214 1.00 72.06 99 PRO A O 1
ATOM 838 N N . ASN A 1 100 ? 13.856 -3.777 -22.088 1.00 77.69 100 ASN A N 1
ATOM 839 C CA . ASN A 1 100 ? 13.911 -5.089 -22.730 1.00 77.69 100 ASN A CA 1
ATOM 840 C C . ASN A 1 100 ? 15.348 -5.378 -23.208 1.00 77.69 100 ASN A C 1
ATOM 842 O O . ASN A 1 100 ? 15.961 -4.514 -23.840 1.00 77.69 100 ASN A O 1
ATOM 846 N N . LYS A 1 101 ? 15.857 -6.600 -22.984 1.00 81.12 101 LYS A N 1
ATOM 847 C CA . LYS A 1 101 ? 17.182 -7.065 -23.446 1.00 81.12 101 LYS A CA 1
ATOM 848 C C . LYS A 1 101 ? 17.428 -6.771 -24.928 1.00 81.12 101 LYS A C 1
ATOM 850 O O . LYS A 1 101 ? 18.516 -6.333 -25.290 1.00 81.12 101 LYS A O 1
ATOM 855 N N . THR A 1 102 ? 16.412 -6.923 -25.780 1.00 83.31 102 THR A N 1
ATOM 856 C CA . THR A 1 102 ? 16.524 -6.601 -27.213 1.00 83.31 102 THR A CA 1
ATOM 857 C C . THR A 1 102 ? 16.768 -5.109 -27.439 1.00 83.31 102 THR A C 1
ATOM 859 O O . THR A 1 102 ? 17.682 -4.739 -28.168 1.00 83.31 102 THR A O 1
ATOM 862 N N . ARG A 1 103 ? 16.027 -4.238 -26.739 1.00 82.88 103 ARG A N 1
ATOM 863 C CA . ARG A 1 103 ? 16.201 -2.779 -26.832 1.00 82.88 103 ARG A CA 1
ATOM 864 C C . ARG A 1 103 ? 17.560 -2.333 -26.297 1.00 82.88 103 ARG A C 1
ATOM 866 O O . ARG A 1 103 ? 18.171 -1.456 -26.900 1.00 82.88 103 ARG A O 1
ATOM 873 N N . ILE A 1 104 ? 18.036 -2.945 -25.209 1.00 86.62 104 ILE A N 1
ATOM 874 C CA . ILE A 1 104 ? 19.377 -2.698 -24.656 1.00 86.62 104 ILE A CA 1
ATOM 875 C C . ILE A 1 104 ? 20.437 -3.066 -25.696 1.00 86.62 104 ILE A C 1
ATOM 877 O O . ILE A 1 104 ? 21.305 -2.254 -26.002 1.00 86.62 104 ILE A O 1
ATOM 881 N N . ARG A 1 105 ? 20.336 -4.258 -26.296 1.00 88.12 105 ARG A N 1
ATOM 882 C CA . ARG A 1 105 ? 21.296 -4.736 -27.298 1.00 88.12 105 ARG A CA 1
ATOM 883 C C . ARG A 1 105 ? 21.275 -3.901 -28.579 1.00 88.12 105 ARG A C 1
ATOM 885 O O . ARG A 1 105 ? 22.331 -3.657 -29.157 1.00 88.12 105 ARG A O 1
ATOM 892 N N . ASP A 1 106 ? 20.108 -3.442 -29.017 1.00 89.69 106 ASP A N 1
ATOM 893 C CA . ASP A 1 106 ? 19.982 -2.594 -30.205 1.00 89.69 106 ASP A CA 1
ATOM 894 C C . ASP A 1 106 ? 20.506 -1.175 -29.959 1.00 89.69 106 ASP A C 1
ATOM 896 O O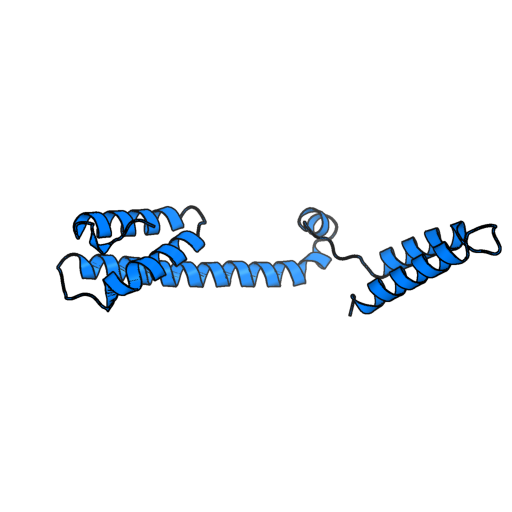 . ASP A 1 106 ? 21.214 -0.626 -30.806 1.00 89.69 106 ASP A O 1
ATOM 900 N N . ALA A 1 107 ? 20.231 -0.595 -28.786 1.00 89.62 107 ALA A N 1
ATOM 901 C CA . ALA A 1 107 ? 20.812 0.681 -28.373 1.00 89.62 107 ALA A CA 1
ATOM 902 C C . ALA A 1 107 ? 22.339 0.578 -28.243 1.00 89.62 107 ALA A C 1
ATOM 904 O O . ALA A 1 107 ? 23.055 1.420 -28.784 1.00 89.62 107 ALA A O 1
ATOM 905 N N . TYR A 1 108 ? 22.835 -0.496 -27.620 1.00 92.88 108 TYR A N 1
ATOM 906 C CA . TYR A 1 108 ? 24.260 -0.802 -27.527 1.00 92.88 108 TYR A CA 1
ATOM 907 C C . TYR A 1 108 ? 24.918 -0.847 -28.907 1.00 92.88 108 TYR A C 1
ATOM 909 O O . TYR A 1 1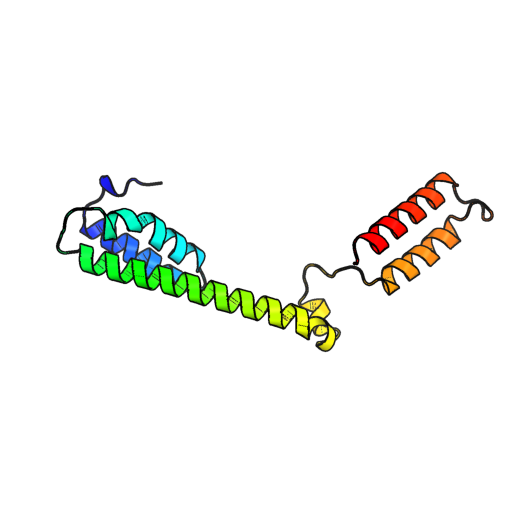08 ? 25.892 -0.135 -29.139 1.00 92.88 108 TYR A O 1
ATOM 917 N N . LYS A 1 109 ? 24.359 -1.622 -29.849 1.00 93.81 109 LYS A N 1
ATOM 918 C CA . LYS A 1 109 ? 24.886 -1.724 -31.219 1.00 93.81 109 LYS A CA 1
ATOM 919 C C . LYS A 1 109 ? 24.977 -0.356 -31.890 1.00 93.81 109 LYS A C 1
ATOM 921 O O . LYS A 1 109 ? 26.001 -0.040 -32.482 1.00 93.81 109 LYS A O 1
ATOM 926 N N . ARG A 1 110 ? 23.935 0.474 -31.788 1.00 93.12 110 ARG A N 1
ATOM 927 C CA . ARG A 1 110 ? 23.944 1.826 -32.372 1.00 93.12 110 ARG A CA 1
ATOM 928 C C . ARG A 1 110 ? 25.045 2.695 -31.762 1.00 93.12 110 ARG A C 1
ATOM 930 O O . ARG A 1 110 ? 25.781 3.342 -32.498 1.00 93.12 110 ARG A O 1
ATOM 937 N N . LEU A 1 111 ? 25.180 2.677 -30.438 1.00 92.12 111 LEU A N 1
ATOM 938 C CA . LEU A 1 111 ? 26.158 3.495 -29.722 1.00 92.12 111 LEU A CA 1
ATOM 939 C C . LEU A 1 111 ? 27.599 3.037 -29.967 1.00 92.12 111 LEU A C 1
ATOM 941 O O . LEU A 1 111 ? 28.458 3.879 -30.220 1.00 92.12 111 LEU A O 1
ATOM 945 N N . ILE A 1 112 ? 27.873 1.731 -29.940 1.00 93.44 112 ILE A N 1
ATOM 946 C CA . ILE A 1 112 ? 29.232 1.208 -30.125 1.00 93.44 112 ILE A CA 1
ATOM 947 C C . ILE A 1 112 ? 29.719 1.396 -31.565 1.00 93.44 112 ILE A C 1
ATOM 949 O O . ILE A 1 112 ? 30.878 1.728 -31.770 1.00 93.44 112 ILE A O 1
ATOM 953 N N . ILE A 1 113 ? 28.833 1.273 -32.561 1.00 92.06 113 ILE A N 1
ATOM 954 C CA . ILE A 1 113 ? 29.159 1.506 -33.978 1.00 92.06 113 ILE A CA 1
ATOM 955 C C . ILE A 1 113 ? 29.577 2.961 -34.221 1.00 92.06 113 ILE A C 1
ATOM 957 O O . ILE A 1 113 ? 30.483 3.208 -35.016 1.00 92.06 113 ILE A O 1
ATOM 961 N N . LEU A 1 114 ? 28.919 3.914 -33.555 1.00 90.25 114 LEU A N 1
ATOM 962 C CA . LEU A 1 114 ? 29.224 5.342 -33.672 1.00 90.25 114 LEU A CA 1
ATOM 963 C C . LEU A 1 114 ? 30.498 5.735 -32.915 1.00 90.25 114 LEU A C 1
ATOM 965 O O . LEU A 1 114 ? 31.200 6.640 -33.343 1.00 90.25 114 LEU A O 1
ATOM 969 N N . ASN A 1 115 ? 30.794 5.058 -31.804 1.00 91.25 115 ASN A N 1
ATOM 970 C CA . ASN A 1 115 ? 31.887 5.424 -30.900 1.00 91.25 115 ASN A CA 1
ATOM 971 C C . ASN A 1 115 ? 33.091 4.467 -30.961 1.00 91.25 115 ASN A C 1
ATOM 973 O O . ASN A 1 115 ? 33.976 4.563 -30.113 1.00 91.25 115 ASN A O 1
ATOM 977 N N . HIS A 1 116 ? 33.142 3.543 -31.927 1.00 91.12 116 HIS A N 1
ATOM 978 C CA . HIS A 1 116 ? 34.238 2.578 -32.030 1.00 91.12 116 HIS A CA 1
ATOM 979 C C . HIS A 1 116 ? 35.587 3.292 -32.258 1.00 91.12 116 HIS A C 1
ATOM 981 O O . HIS A 1 116 ? 35.651 4.159 -33.136 1.00 91.12 116 HIS A O 1
ATOM 987 N N . PRO A 1 117 ? 36.672 2.917 -31.552 1.00 91.56 117 PRO A N 1
ATOM 988 C CA . PRO A 1 117 ? 37.994 3.531 -31.719 1.00 91.56 117 PRO A CA 1
ATOM 989 C C . PRO A 1 117 ? 38.497 3.533 -33.166 1.00 91.56 117 PRO A C 1
ATOM 991 O O . PRO A 1 117 ? 38.905 4.571 -33.677 1.00 91.56 117 PRO A O 1
ATOM 994 N N . ASP A 1 118 ? 38.337 2.411 -33.874 1.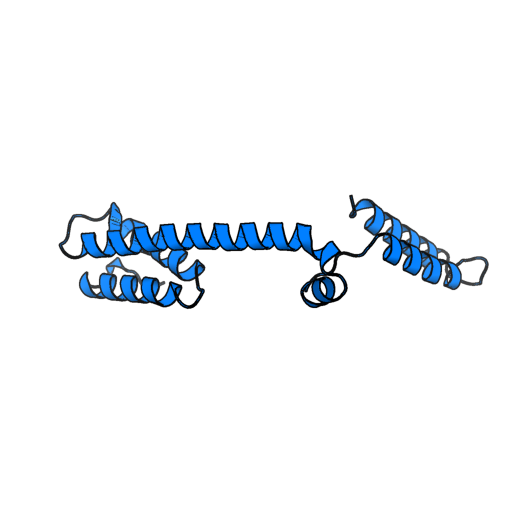00 91.62 118 ASP A N 1
ATOM 995 C CA . ASP A 1 118 ? 38.738 2.268 -35.286 1.00 91.62 118 ASP A CA 1
ATOM 996 C C . ASP A 1 118 ? 37.953 3.170 -36.255 1.00 91.62 118 ASP A C 1
ATOM 998 O O . ASP A 1 118 ? 38.298 3.284 -37.427 1.00 91.62 118 ASP A O 1
ATOM 1002 N N . ARG A 1 119 ? 36.872 3.804 -35.785 1.00 88.62 119 ARG A N 1
ATOM 1003 C CA . ARG A 1 119 ? 36.061 4.764 -36.546 1.00 88.62 119 ARG A CA 1
ATOM 1004 C C . ARG A 1 119 ? 36.269 6.208 -36.079 1.00 88.62 119 ARG A C 1
ATOM 1006 O O . ARG A 1 119 ? 35.477 7.076 -36.430 1.00 88.62 119 ARG A O 1
ATOM 1013 N N . GLY A 1 120 ? 37.313 6.461 -35.288 1.00 86.31 120 GLY A N 1
ATOM 1014 C CA . GLY A 1 120 ? 37.622 7.778 -34.725 1.00 86.31 120 GLY A CA 1
ATOM 1015 C C . GLY A 1 120 ? 36.881 8.101 -33.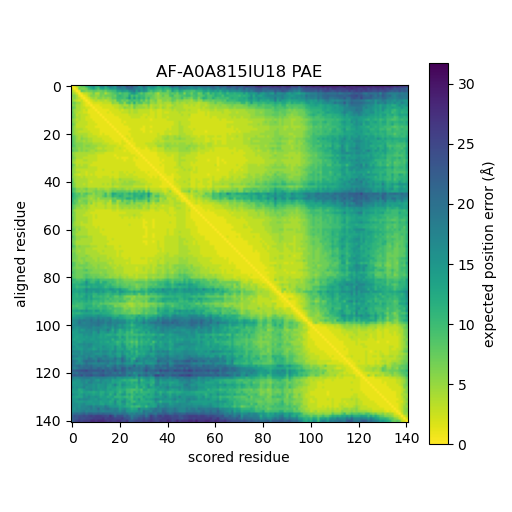423 1.00 86.31 120 GLY A C 1
ATOM 1016 O O . GLY A 1 120 ? 36.902 9.247 -32.981 1.00 86.31 120 GLY A O 1
ATOM 1017 N N . GLY A 1 121 ? 36.217 7.119 -32.804 1.00 88.81 121 GLY A N 1
ATOM 1018 C CA . GLY A 1 121 ? 35.586 7.271 -31.494 1.00 88.81 121 GLY A CA 1
ATOM 1019 C C . GLY A 1 121 ? 36.574 7.162 -30.326 1.00 88.81 121 GLY A C 1
ATOM 1020 O O . GLY A 1 121 ? 37.720 6.746 -30.479 1.00 88.81 121 GLY A O 1
ATOM 1021 N N . SER A 1 122 ? 36.135 7.532 -29.121 1.00 92.12 122 SER A N 1
ATOM 1022 C CA . SER A 1 122 ? 36.986 7.478 -27.923 1.00 92.12 122 SER A CA 1
ATOM 1023 C C . SER A 1 122 ? 37.011 6.070 -27.302 1.00 92.12 122 SER A C 1
ATOM 1025 O O . SER A 1 122 ? 35.941 5.557 -26.952 1.00 92.12 122 SER A O 1
ATOM 1027 N N . PRO A 1 123 ? 38.200 5.474 -27.048 1.00 91.94 123 PRO A N 1
ATOM 1028 C CA . PRO A 1 123 ? 38.326 4.208 -26.315 1.00 91.94 123 PRO A CA 1
ATOM 1029 C C . PRO A 1 123 ? 37.644 4.232 -24.946 1.00 91.94 123 PRO A C 1
ATOM 1031 O O . PRO A 1 123 ? 37.036 3.247 -24.534 1.00 91.94 123 PRO A O 1
ATOM 1034 N N . TYR A 1 124 ? 37.687 5.379 -24.263 1.00 92.31 124 TYR A N 1
ATOM 1035 C CA . TYR A 1 124 ? 37.039 5.559 -22.967 1.00 92.31 124 TYR A CA 1
ATOM 1036 C C . TYR A 1 124 ? 35.511 5.482 -23.076 1.00 92.31 124 TYR A C 1
ATOM 1038 O O . TYR A 1 124 ? 34.857 4.804 -22.285 1.00 92.31 124 TYR A O 1
ATOM 1046 N N . VAL A 1 125 ? 34.933 6.142 -24.082 1.00 92.31 125 VAL A N 1
ATOM 1047 C CA . VAL A 1 125 ? 33.480 6.140 -24.305 1.00 92.31 125 VAL A CA 1
ATOM 1048 C C . VAL A 1 125 ? 33.003 4.745 -24.708 1.00 92.31 125 VAL A C 1
ATOM 1050 O O . VAL A 1 125 ? 32.011 4.261 -24.165 1.00 92.31 125 VAL A O 1
ATOM 1053 N N . ALA A 1 126 ? 33.734 4.061 -25.592 1.00 93.56 126 ALA A N 1
ATOM 1054 C CA . ALA A 1 126 ? 33.446 2.676 -25.960 1.00 93.56 126 ALA A CA 1
ATOM 1055 C C . ALA A 1 126 ? 33.490 1.734 -24.741 1.00 93.56 126 ALA A C 1
ATOM 1057 O O . ALA A 1 126 ? 32.584 0.917 -24.563 1.00 93.56 126 ALA A O 1
ATOM 1058 N N . ALA A 1 127 ? 34.483 1.895 -23.858 1.00 93.81 127 ALA A N 1
ATOM 1059 C CA . ALA A 1 127 ? 34.571 1.141 -22.609 1.00 93.81 127 ALA A CA 1
ATOM 1060 C C . ALA A 1 127 ? 33.368 1.407 -21.686 1.00 93.81 127 ALA A C 1
ATOM 1062 O O . ALA A 1 127 ? 32.759 0.461 -21.194 1.00 93.81 127 ALA A O 1
ATOM 1063 N N . LYS A 1 128 ? 32.950 2.670 -21.522 1.00 94.56 128 LYS A N 1
ATOM 1064 C CA . LYS A 1 128 ? 31.772 3.030 -20.710 1.00 94.56 128 LYS A CA 1
ATOM 1065 C C . LYS A 1 128 ? 30.461 2.481 -21.273 1.00 94.56 128 LYS A C 1
ATOM 1067 O O . LYS A 1 128 ? 29.589 2.074 -20.510 1.00 94.56 128 LYS A O 1
ATOM 1072 N N . ILE A 1 129 ? 30.324 2.426 -22.597 1.00 93.44 129 ILE A N 1
ATOM 1073 C CA . ILE A 1 129 ? 29.166 1.809 -23.259 1.00 93.44 129 ILE A CA 1
ATOM 1074 C C . ILE A 1 129 ? 29.131 0.293 -22.997 1.00 93.44 129 ILE A C 1
ATOM 1076 O O . ILE A 1 129 ? 28.056 -0.252 -22.739 1.00 93.44 129 ILE A O 1
ATOM 1080 N N . ASN A 1 130 ? 30.284 -0.384 -23.026 1.00 92.50 130 ASN A N 1
ATOM 1081 C CA . ASN A 1 130 ? 30.385 -1.808 -22.689 1.00 92.50 130 ASN A CA 1
ATOM 1082 C C . ASN A 1 130 ? 30.052 -2.065 -21.209 1.00 92.50 130 ASN A C 1
ATOM 1084 O O . ASN A 1 130 ? 29.222 -2.923 -20.922 1.00 92.50 130 ASN A O 1
ATOM 1088 N N . GLU A 1 131 ? 30.603 -1.272 -20.284 1.00 92.62 131 GLU A N 1
ATOM 1089 C CA . GLU A 1 131 ? 30.271 -1.362 -18.853 1.00 92.62 131 GLU A CA 1
ATOM 1090 C C . GLU A 1 131 ? 28.762 -1.204 -18.609 1.00 92.62 131 GLU A C 1
ATOM 1092 O O . GLU A 1 131 ? 28.157 -1.987 -17.876 1.00 92.62 131 GLU A O 1
ATOM 1097 N N . ALA A 1 132 ? 28.129 -0.217 -19.254 1.00 90.94 132 ALA A N 1
ATOM 1098 C CA . ALA A 1 132 ? 26.691 0.001 -19.135 1.00 90.94 132 ALA A CA 1
ATOM 1099 C C . ALA A 1 132 ? 25.879 -1.184 -19.685 1.00 90.94 132 ALA A C 1
ATOM 1101 O O . ALA A 1 132 ? 24.907 -1.605 -19.059 1.00 90.94 132 ALA A O 1
ATOM 1102 N N . LYS A 1 133 ? 26.278 -1.751 -20.833 1.00 89.50 133 LYS A N 1
ATOM 1103 C CA . LYS A 1 133 ? 25.654 -2.960 -21.393 1.00 89.50 133 LYS A CA 1
ATOM 1104 C C . LYS A 1 133 ? 25.705 -4.109 -20.388 1.00 89.50 133 LYS A C 1
ATOM 1106 O O . LYS A 1 133 ? 24.676 -4.731 -20.138 1.00 89.50 133 LYS A O 1
ATOM 1111 N N . ASP A 1 134 ? 26.870 -4.369 -19.808 1.00 89.62 134 ASP A N 1
ATOM 1112 C CA . ASP A 1 134 ? 27.063 -5.485 -18.883 1.00 89.62 134 ASP A CA 1
ATOM 1113 C C . ASP A 1 134 ? 26.293 -5.268 -17.570 1.00 89.62 134 ASP A C 1
ATOM 1115 O O . ASP A 1 134 ? 25.700 -6.205 -17.031 1.00 89.62 134 ASP A O 1
ATOM 1119 N N . TYR A 1 135 ? 26.185 -4.022 -17.100 1.00 88.62 135 TYR A N 1
ATOM 1120 C CA . TYR A 1 135 ? 25.314 -3.657 -15.980 1.00 88.62 135 TYR A CA 1
ATOM 1121 C C . TYR A 1 135 ? 23.831 -3.946 -16.275 1.00 88.62 135 TYR A C 1
ATOM 1123 O O . TYR A 1 135 ? 23.144 -4.587 -15.479 1.00 88.62 135 TYR A O 1
ATOM 1131 N N . PHE A 1 136 ? 23.324 -3.538 -17.442 1.00 84.94 136 PHE A N 1
ATOM 1132 C CA . PHE A 1 136 ? 21.922 -3.770 -17.806 1.00 84.94 136 PHE A CA 1
ATOM 1133 C C . PHE A 1 136 ? 21.614 -5.234 -18.160 1.00 84.94 136 PHE A C 1
ATOM 1135 O O . PHE A 1 136 ? 20.498 -5.694 -17.923 1.00 84.94 136 PHE A O 1
ATOM 1142 N N . GLU A 1 137 ? 22.575 -5.991 -18.696 1.00 82.94 137 GLU A N 1
ATOM 1143 C CA . GLU A 1 137 ? 22.422 -7.430 -18.944 1.00 82.94 137 GLU A CA 1
ATOM 1144 C C . GLU A 1 137 ? 22.491 -8.256 -17.649 1.00 82.94 137 GLU A C 1
ATOM 1146 O O . GLU A 1 137 ? 21.762 -9.243 -17.524 1.00 82.94 137 GLU A O 1
ATOM 1151 N N . SER A 1 138 ? 23.308 -7.841 -16.673 1.00 78.69 138 SER A N 1
ATOM 1152 C CA . SER A 1 138 ? 23.422 -8.508 -15.367 1.00 78.69 138 SER A CA 1
ATOM 1153 C C . SER A 1 138 ? 22.244 -8.223 -14.432 1.00 78.69 138 SER A C 1
ATOM 1155 O O . SER A 1 138 ? 21.794 -9.139 -13.745 1.00 78.69 138 SER A O 1
ATOM 1157 N N . GLY A 1 139 ? 21.696 -7.001 -14.444 1.00 63.00 139 GLY A N 1
ATOM 1158 C CA . GLY A 1 139 ? 20.519 -6.619 -13.652 1.00 63.00 139 GLY A CA 1
ATOM 1159 C C . GLY A 1 139 ? 19.178 -7.140 -14.189 1.00 63.00 139 GLY A C 1
ATOM 1160 O O . GLY A 1 139 ? 18.173 -7.075 -13.490 1.00 63.00 139 GLY A O 1
ATOM 1161 N N . ALA A 1 140 ? 19.144 -7.670 -15.416 1.00 55.09 140 ALA A N 1
ATOM 1162 C CA . ALA A 1 140 ? 17.946 -8.219 -16.061 1.00 55.09 140 ALA A CA 1
ATOM 1163 C C . ALA A 1 140 ? 17.816 -9.754 -15.906 1.00 55.09 140 ALA A C 1
ATOM 1165 O O . ALA A 1 140 ? 17.332 -10.431 -16.827 1.00 55.09 140 ALA A O 1
ATOM 1166 N N . LYS A 1 141 ? 18.315 -10.313 -14.795 1.00 42.56 141 LYS A N 1
ATOM 1167 C CA . LYS A 1 141 ? 18.191 -11.735 -14.436 1.00 42.56 141 LYS A CA 1
ATOM 1168 C C . LYS A 1 141 ? 16.929 -12.009 -13.632 1.00 42.56 141 LYS A C 1
ATOM 1170 O O . LYS A 1 141 ? 16.633 -11.213 -12.719 1.00 42.56 141 LYS A O 1
#

Foldseek 3Di:
DDDPVPDDLVVLLVVLVVLLVVVVVVNLVSLVCSLVVCVCVQPVDDDDPCSVSSVVSNVVSVVSSVVSVVVVVVVVVCLVVCLVVVPVVSVVVDPDDQDDLVNLVVVLVVQCVVQPVVVVHDPVSNVVSVVVSVVSVVVVD

InterPro domains:
  IPR019379 Gamma-secretase aspartyl protease complex, presenilin enhancer-2 subunit [PF10251] (10-98)
  IPR019379 Gamma-secretase aspartyl protease complex, presenilin enhancer-2 subunit [PTHR16318] (8-93)
  IPR036869 Chaperone J-domain superfamily [G3DSA:1.10.287.110] (80-139)
  IPR036869 Chaperone J-domain superfamily [SSF46565] (98-138)

Mean predicted aligned error: 8.65 Å

Nearest PDB structures (foldseek):
  5fn2-assembly1_D  TM=9.659E-01  e=9.421E-08  Homo sapiens
  7c9i-assembly1_D  TM=9.570E-01  e=1.544E-07  Homo sapiens
  8oqy-assembly1_D  TM=9.503E-01  e=1.925E-06  Homo sapiens
  8im7-assembly1_D  TM=9.422E-01  e=1.633E-06  Homo sapiens

Organism: NCBI:txid433720

Radius of gyration: 27.23 Å; Cα cont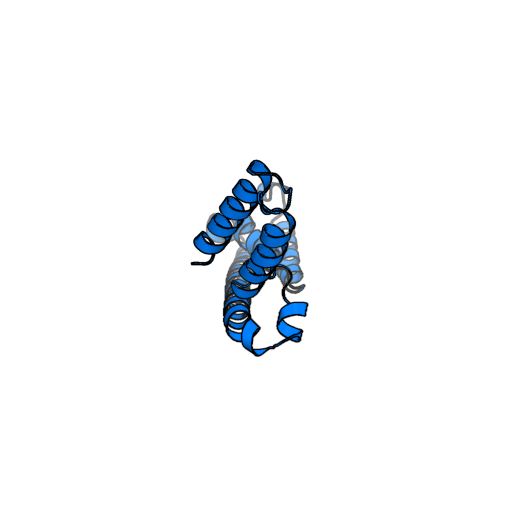acts (8 Å, |Δi|>4): 94; chains: 1; bounding box: 59×27×68 Å

Sequence (141 aa):
MVSLEKKTPEERLNICRKYYLGGFAFLPLLWFINAIWFYKQAFKVEPYPEQTQIRKYVIRSAIGTFVWILIILVWNIMFQVFRTKMGPAGDYLTFVVPPNKTRIRDAYKRLIILNHPDRGGSPYVAAKINEAKDYFESGAK

pLDDT: mean 88.61, std 8.5, range [42.56, 97.12]

Secondary structure (DSSP, 8-state):
---GGGS-HHHHHHHHHHHHHHTTTT-HHHHHHHHHHHHHHHHTSPP-TTHHHHHHHHHHHHHHHHHHHHHHHHHHHHHHHHTTTSTHHHHHH-SS-PPPHHHHHHHHHHHHHHH-GGGT--HHHHHHHHHHHHHHHHTT-